Protein AF-A0A853DZU9-F1 (afdb_monomer_lite)

Radius of gyration: 18.15 Å; chains: 1; bounding box: 38×24×51 Å

InterPro domains:
  IPR011335 Restriction endonuclease type II-like [SSF52980] (2-89)
  IPR011604 PD-(D/E)XK endonuclease-like domain superfamily [G3DSA:3.90.320.10] (1-90)

Organism: Escherichia coli (NCBI:txid562)

Foldseek 3Di:
DVQVQCVVVPCVSCCVPCVLVLLVVCLVVVDFKDKDKAADPPPPPPRIDIDIDGHDVVSNVVCVPVVVVVVVVVQVVCVVVPHHPPPVVD

Sequence (90 aa):
RDFMKFRLGGFEAIKSAYMAQVQYSMWVTRKDAWYFANYDPRMKREGLHYVVVERDEKYIASFDEMVPEFIEKMDEALAEIGFVFGEQWR

Structure (mmCIF, N/CA/C/O backbone):
data_AF-A0A853DZU9-F1
#
_entry.id   AF-A0A853DZU9-F1
#
loop_
_atom_site.group_PDB
_atom_site.id
_atom_site.type_symbol
_atom_site.label_atom_id
_atom_site.label_alt_id
_atom_site.label_comp_id
_atom_site.label_asym_id
_atom_site.label_entity_id
_atom_site.label_seq_id
_atom_site.pdbx_PDB_ins_code
_atom_site.Cartn_x
_atom_site.Cartn_y
_atom_site.Cartn_z
_atom_site.occupancy
_atom_site.B_iso_or_equiv
_atom_site.auth_seq_id
_atom_site.auth_comp_id
_atom_site.auth_asym_id
_atom_site.auth_atom_id
_atom_site.pdbx_PDB_model_num
ATOM 1 N N . ARG A 1 1 ? 0.514 10.514 -19.279 1.00 60.44 1 ARG A N 1
ATOM 2 C CA . ARG A 1 1 ? 1.863 11.036 -18.940 1.00 60.44 1 ARG A CA 1
ATOM 3 C C . ARG A 1 1 ? 2.589 10.086 -17.987 1.00 60.44 1 ARG A C 1
ATOM 5 O O . ARG A 1 1 ? 3.787 9.906 -18.159 1.00 60.44 1 ARG A O 1
ATOM 12 N N . ASP A 1 2 ? 1.872 9.412 -17.086 1.00 78.00 2 ASP A N 1
ATOM 13 C CA . ASP A 1 2 ? 2.473 8.554 -16.051 1.00 78.00 2 ASP A CA 1
ATOM 14 C C . ASP A 1 2 ? 3.123 7.271 -16.583 1.00 78.00 2 ASP A C 1
ATOM 16 O O . ASP A 1 2 ? 4.202 6.917 -16.117 1.00 78.00 2 ASP A O 1
ATOM 20 N N . PHE A 1 3 ? 2.568 6.656 -17.641 1.00 85.75 3 PHE A N 1
ATOM 21 C CA . PHE A 1 3 ? 3.187 5.487 -18.285 1.00 85.75 3 PHE A CA 1
ATOM 22 C C . PHE A 1 3 ? 4.631 5.763 -18.723 1.00 85.75 3 PHE A C 1
ATOM 24 O O . PHE A 1 3 ? 5.528 4.986 -18.419 1.00 85.75 3 PHE A O 1
ATOM 31 N N . MET A 1 4 ? 4.886 6.897 -19.389 1.00 87.88 4 MET A N 1
ATOM 32 C CA . MET A 1 4 ? 6.237 7.238 -19.853 1.00 87.88 4 MET A CA 1
ATOM 33 C C . MET A 1 4 ? 7.200 7.528 -18.700 1.00 87.88 4 MET A C 1
ATOM 35 O O . MET A 1 4 ? 8.376 7.183 -18.792 1.00 87.88 4 MET A O 1
ATOM 39 N N . LYS A 1 5 ? 6.704 8.126 -17.608 1.00 87.50 5 LYS A N 1
ATOM 40 C CA . LYS A 1 5 ? 7.499 8.383 -16.402 1.00 87.50 5 LYS A CA 1
ATOM 41 C C . LYS A 1 5 ? 7.970 7.069 -15.775 1.00 87.50 5 LYS A C 1
ATOM 43 O O . LYS A 1 5 ? 9.154 6.930 -15.485 1.00 87.50 5 LYS A O 1
ATOM 48 N N . PHE A 1 6 ? 7.069 6.096 -15.646 1.00 88.56 6 PHE A N 1
ATOM 49 C CA . PHE A 1 6 ? 7.402 4.759 -15.156 1.00 88.56 6 PHE A CA 1
ATOM 50 C C . PHE A 1 6 ? 8.289 3.977 -16.138 1.00 88.56 6 PHE A C 1
ATOM 52 O O . PHE A 1 6 ? 9.300 3.412 -15.738 1.00 88.56 6 PHE A O 1
ATOM 59 N N . ARG A 1 7 ? 7.974 4.000 -17.440 1.00 88.50 7 ARG A N 1
ATOM 60 C CA . ARG A 1 7 ? 8.716 3.273 -18.486 1.00 88.50 7 ARG A CA 1
ATOM 61 C C . ARG A 1 7 ? 10.191 3.663 -18.580 1.00 88.50 7 ARG A C 1
ATOM 63 O O . ARG A 1 7 ? 11.007 2.808 -18.924 1.00 88.50 7 ARG A O 1
ATOM 70 N N . LEU A 1 8 ? 10.507 4.943 -18.364 1.00 88.06 8 LEU A N 1
ATOM 71 C CA . LEU A 1 8 ? 11.865 5.485 -18.485 1.00 88.06 8 LEU A CA 1
ATOM 72 C C . LEU A 1 8 ? 12.604 5.531 -17.146 1.00 88.06 8 LEU A C 1
ATOM 74 O O . LEU A 1 8 ? 13.804 5.285 -17.110 1.00 88.06 8 LEU A O 1
ATOM 78 N N . GLY A 1 9 ? 11.904 5.867 -16.061 1.00 83.62 9 GLY A N 1
ATOM 79 C CA . GLY A 1 9 ? 12.507 6.047 -14.741 1.00 83.62 9 GLY A CA 1
ATOM 80 C C . GLY A 1 9 ? 12.404 4.834 -13.816 1.00 83.62 9 GLY A C 1
ATOM 81 O O . GLY A 1 9 ? 12.866 4.903 -12.679 1.00 83.62 9 GLY A O 1
ATOM 82 N N . GLY A 1 10 ? 11.780 3.744 -14.272 1.00 82.56 10 GLY A N 1
ATOM 83 C CA . GLY A 1 10 ? 11.524 2.563 -13.459 1.00 82.56 10 GLY A CA 1
ATOM 84 C C . GLY A 1 10 ? 10.695 2.889 -12.216 1.00 82.56 10 GLY A C 1
ATOM 85 O O . GLY A 1 10 ? 9.960 3.879 -12.161 1.00 82.56 10 GLY A O 1
ATOM 86 N N . PHE A 1 11 ? 10.821 2.047 -11.193 1.00 78.31 11 PHE A N 1
ATOM 87 C CA . PHE A 1 11 ? 10.020 2.190 -9.981 1.00 78.31 11 PHE A CA 1
ATOM 88 C C . PHE A 1 11 ? 10.372 3.437 -9.158 1.00 78.31 11 PHE A C 1
ATOM 90 O O . PHE A 1 11 ? 9.474 4.070 -8.611 1.00 78.31 11 PHE A O 1
ATOM 97 N N . GLU A 1 12 ? 11.639 3.864 -9.135 1.00 81.88 12 GLU A N 1
ATOM 98 C CA . GLU A 1 12 ? 12.076 5.058 -8.390 1.00 81.88 12 GLU A CA 1
ATOM 99 C C . GLU A 1 12 ? 11.323 6.328 -8.819 1.00 81.88 12 GLU A C 1
ATOM 101 O O . GLU A 1 12 ? 10.968 7.157 -7.983 1.00 81.88 12 GLU A O 1
ATOM 106 N N . ALA A 1 13 ? 10.969 6.452 -10.101 1.00 80.56 13 ALA A N 1
ATOM 107 C CA . ALA A 1 13 ? 10.240 7.616 -10.608 1.00 80.56 13 ALA A CA 1
ATOM 108 C C . ALA A 1 13 ? 8.783 7.722 -10.117 1.00 80.56 13 ALA A C 1
ATOM 110 O O . ALA A 1 13 ? 8.157 8.782 -10.253 1.00 80.56 13 ALA A O 1
ATOM 111 N N . ILE A 1 14 ? 8.230 6.640 -9.565 1.00 79.25 14 ILE A N 1
ATOM 112 C CA . ILE A 1 14 ? 6.840 6.558 -9.096 1.00 79.25 14 ILE A CA 1
ATOM 113 C C . ILE A 1 14 ? 6.721 6.035 -7.654 1.00 79.25 14 ILE A C 1
ATOM 115 O O . ILE A 1 14 ? 5.615 5.866 -7.139 1.00 79.25 14 ILE A O 1
ATOM 119 N N . LYS A 1 15 ? 7.861 5.814 -6.994 1.00 79.31 15 LYS A N 1
ATOM 120 C CA . LYS A 1 15 ? 7.987 5.194 -5.674 1.00 79.31 15 LYS A CA 1
ATOM 121 C C . LYS A 1 15 ? 7.153 5.896 -4.611 1.00 79.31 15 LYS A C 1
ATOM 123 O O . LYS A 1 15 ? 6.434 5.235 -3.875 1.00 79.31 15 LYS A O 1
ATOM 128 N N . SER A 1 16 ? 7.172 7.227 -4.571 1.00 81.31 16 SER A N 1
ATOM 129 C CA . SER A 1 16 ? 6.419 7.995 -3.570 1.00 81.31 16 SER A CA 1
ATOM 130 C C . SER A 1 16 ? 4.900 7.828 -3.666 1.00 81.31 16 SER A C 1
ATOM 132 O O . SER A 1 16 ? 4.218 8.010 -2.666 1.00 81.31 16 SER A O 1
ATOM 134 N N . ALA A 1 17 ? 4.367 7.480 -4.841 1.00 81.12 17 ALA A N 1
ATOM 135 C CA . ALA A 1 17 ? 2.928 7.326 -5.044 1.00 81.12 17 ALA A CA 1
ATOM 136 C C . ALA A 1 17 ? 2.444 5.887 -4.811 1.00 81.12 17 ALA A C 1
ATOM 138 O O . ALA A 1 17 ? 1.328 5.695 -4.341 1.00 81.12 17 ALA A O 1
ATOM 139 N N . TYR A 1 18 ? 3.268 4.882 -5.134 1.00 86.94 18 TYR A N 1
ATOM 140 C CA . TYR A 1 18 ? 2.816 3.484 -5.185 1.00 86.94 18 TYR A CA 1
ATOM 141 C C . TYR A 1 18 ? 3.573 2.525 -4.259 1.00 86.94 18 TYR A C 1
ATOM 143 O O . TYR A 1 18 ? 3.121 1.396 -4.079 1.00 86.94 18 TYR A O 1
ATOM 151 N N . MET A 1 19 ? 4.690 2.935 -3.642 1.00 93.06 19 MET A N 1
ATOM 152 C CA . MET A 1 19 ? 5.468 2.043 -2.769 1.00 93.06 19 MET A CA 1
ATOM 153 C C . MET A 1 19 ? 4.638 1.540 -1.589 1.00 93.06 19 MET A C 1
ATOM 155 O O . MET A 1 19 ? 4.580 0.334 -1.373 1.00 93.06 19 MET A O 1
ATOM 159 N N . ALA A 1 20 ? 3.935 2.430 -0.882 1.00 94.69 20 ALA A N 1
ATOM 160 C CA . ALA A 1 20 ? 3.107 2.037 0.257 1.00 94.69 20 ALA A CA 1
ATOM 161 C C . ALA A 1 20 ? 2.040 0.999 -0.134 1.00 94.69 20 ALA A C 1
ATOM 163 O O . ALA A 1 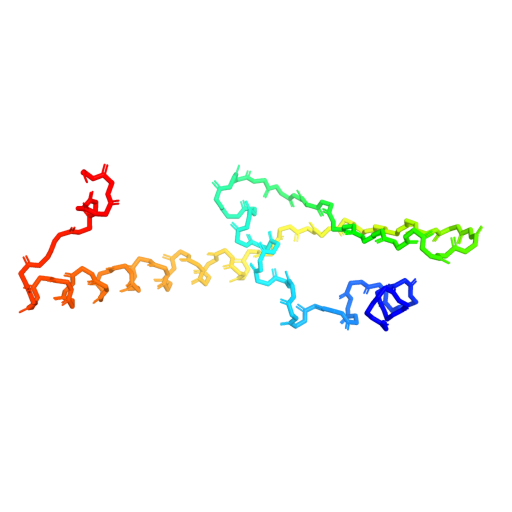20 ? 1.878 0.003 0.559 1.00 94.69 20 ALA A O 1
ATOM 164 N N . GLN A 1 21 ? 1.375 1.173 -1.283 1.00 96.19 21 GLN A N 1
ATOM 165 C CA . GLN A 1 21 ? 0.369 0.230 -1.784 1.00 96.19 21 GLN A CA 1
ATOM 166 C C . GLN A 1 21 ? 0.964 -1.158 -2.069 1.00 96.19 21 GLN A C 1
ATOM 168 O O . GLN A 1 21 ? 0.385 -2.182 -1.695 1.00 96.19 21 GLN A O 1
ATOM 173 N N . VAL A 1 22 ? 2.114 -1.201 -2.747 1.00 96.88 22 VAL A N 1
ATOM 174 C CA . VAL A 1 22 ? 2.787 -2.459 -3.097 1.00 96.88 22 VAL A CA 1
ATOM 175 C C . VAL A 1 22 ? 3.269 -3.180 -1.836 1.00 96.88 22 VAL A C 1
ATOM 177 O O . VAL A 1 22 ? 3.004 -4.370 -1.672 1.00 96.88 22 VAL A O 1
ATOM 180 N N . GLN A 1 23 ? 3.893 -2.452 -0.906 1.00 97.94 23 GLN A N 1
ATOM 181 C CA . GLN A 1 23 ? 4.357 -3.008 0.367 1.00 97.94 23 GLN A CA 1
ATOM 182 C C . GLN A 1 23 ? 3.194 -3.489 1.242 1.00 97.94 23 GLN A C 1
ATOM 184 O O . GLN A 1 23 ? 3.261 -4.584 1.795 1.00 97.94 23 GLN A O 1
ATOM 189 N N . TYR A 1 24 ? 2.087 -2.744 1.307 1.00 98.12 24 TYR A N 1
ATOM 190 C CA . TYR A 1 24 ? 0.900 -3.157 2.062 1.00 98.12 24 TYR A CA 1
ATOM 191 C C . TYR A 1 24 ? 0.275 -4.437 1.489 1.00 98.12 24 TYR A C 1
ATOM 193 O O . TYR A 1 24 ? -0.123 -5.332 2.230 1.00 98.12 24 TYR A O 1
ATOM 201 N N . SER A 1 25 ? 0.265 -4.590 0.160 1.00 98.31 25 SER A N 1
ATOM 202 C CA . SER A 1 25 ? -0.200 -5.825 -0.490 1.00 98.31 25 SER A CA 1
ATOM 203 C C . SER A 1 25 ? 0.644 -7.041 -0.077 1.00 98.31 25 SER A C 1
ATOM 205 O O . SER A 1 25 ? 0.108 -8.123 0.184 1.00 98.31 25 SER A O 1
ATOM 207 N N . MET A 1 26 ? 1.965 -6.867 0.036 1.00 98.50 26 MET A N 1
ATOM 208 C CA . MET A 1 26 ? 2.882 -7.894 0.544 1.00 98.50 26 MET A CA 1
ATOM 209 C C . MET A 1 26 ? 2.727 -8.141 2.049 1.00 98.50 26 MET A C 1
ATOM 211 O O . MET A 1 26 ? 2.837 -9.289 2.479 1.00 98.50 26 MET A O 1
ATOM 215 N N . TRP A 1 27 ? 2.422 -7.113 2.845 1.00 98.56 27 TRP A N 1
ATOM 216 C CA . TRP A 1 27 ? 2.094 -7.249 4.268 1.00 98.56 27 TRP A CA 1
ATOM 217 C C . TRP A 1 27 ? 0.862 -8.141 4.474 1.00 98.56 27 TRP A C 1
ATOM 219 O O . TRP A 1 27 ? 0.959 -9.171 5.140 1.00 98.56 27 TRP A O 1
ATOM 229 N N . VAL A 1 28 ? -0.249 -7.834 3.790 1.00 98.44 28 VAL A N 1
ATOM 230 C CA . VAL A 1 28 ? -1.503 -8.608 3.866 1.00 98.44 28 VAL A CA 1
ATOM 231 C C . VAL A 1 28 ? -1.310 -10.058 3.412 1.00 98.44 28 VAL A C 1
ATOM 233 O O . VAL A 1 28 ? -1.783 -10.993 4.055 1.00 98.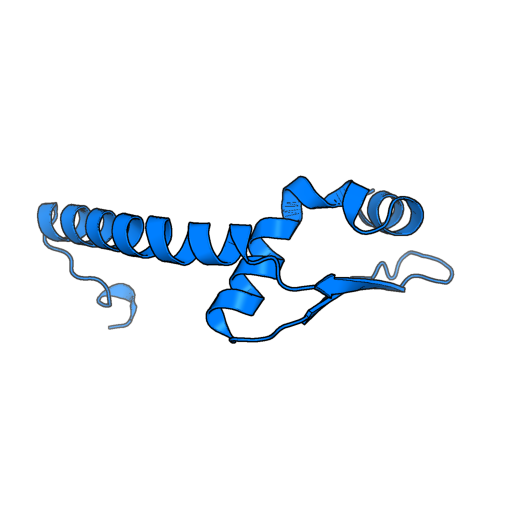44 28 VAL A O 1
ATOM 236 N N . THR A 1 29 ? -0.629 -10.263 2.282 1.00 98.50 29 THR A N 1
ATOM 237 C CA . THR A 1 29 ? -0.524 -11.590 1.648 1.00 98.50 29 THR A CA 1
ATOM 238 C C . THR A 1 29 ? 0.670 -12.420 2.114 1.00 98.50 29 THR A C 1
ATOM 240 O O . THR A 1 29 ? 0.783 -13.579 1.713 1.00 98.50 29 THR A O 1
ATOM 243 N N . ARG A 1 30 ? 1.554 -11.847 2.944 1.00 98.31 30 ARG A N 1
ATOM 244 C CA . ARG A 1 30 ? 2.815 -12.458 3.405 1.00 98.31 30 ARG A CA 1
ATOM 245 C C . ARG A 1 30 ? 3.726 -12.907 2.256 1.00 98.31 30 ARG A C 1
ATOM 247 O O . ARG A 1 30 ? 4.345 -13.963 2.324 1.00 98.31 30 ARG A O 1
ATOM 254 N N . LYS A 1 31 ? 3.758 -12.133 1.170 1.00 98.38 31 LYS A N 1
ATOM 25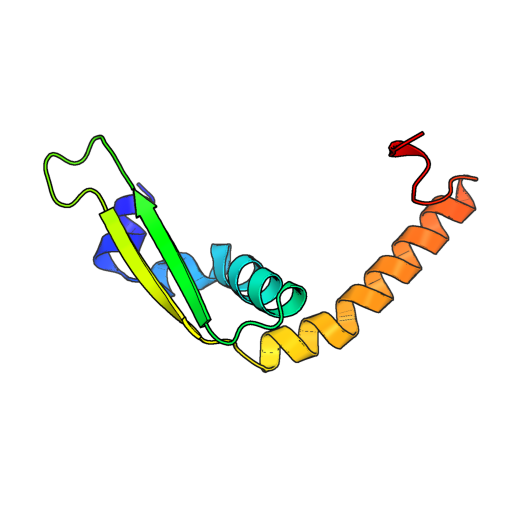5 C CA . LYS A 1 31 ? 4.652 -12.366 0.027 1.00 98.38 31 LYS A CA 1
ATOM 256 C C . LYS A 1 31 ? 5.936 -11.557 0.172 1.00 98.38 31 LYS A C 1
ATOM 258 O O . LYS A 1 31 ? 5.918 -10.482 0.772 1.00 98.38 31 LYS A O 1
ATOM 263 N N . ASP A 1 32 ? 6.998 -12.058 -0.451 1.00 98.25 32 ASP A N 1
ATOM 264 C CA . ASP A 1 32 ? 8.333 -11.447 -0.402 1.00 98.25 32 ASP A CA 1
ATOM 265 C C . ASP A 1 32 ? 8.629 -10.540 -1.604 1.00 98.25 32 ASP A C 1
ATOM 267 O O . ASP A 1 32 ? 9.534 -9.718 -1.543 1.00 98.25 32 ASP A O 1
ATOM 271 N N . ALA A 1 33 ? 7.850 -10.655 -2.684 1.00 97.50 33 ALA A N 1
ATOM 272 C CA . ALA A 1 33 ? 8.014 -9.844 -3.884 1.00 97.50 33 ALA A CA 1
ATOM 273 C C . ALA A 1 33 ? 6.679 -9.584 -4.594 1.00 97.50 33 ALA A C 1
ATOM 275 O O . ALA A 1 33 ? 5.722 -10.364 -4.482 1.00 97.50 33 ALA A O 1
ATOM 276 N N . TRP A 1 34 ? 6.630 -8.501 -5.372 1.00 98.12 34 TRP A N 1
ATOM 277 C CA . TRP A 1 34 ? 5.446 -8.077 -6.113 1.00 98.12 34 TRP A CA 1
ATOM 278 C C . TRP A 1 34 ? 5.795 -7.522 -7.498 1.00 98.12 34 TRP A C 1
ATOM 280 O O . TRP A 1 34 ? 6.660 -6.657 -7.642 1.00 98.12 34 TRP A O 1
ATOM 290 N N . TYR A 1 35 ? 5.077 -7.968 -8.532 1.00 96.81 35 TYR A N 1
ATOM 291 C CA . TYR A 1 35 ? 5.170 -7.362 -9.860 1.00 96.81 35 TYR A CA 1
ATOM 292 C C . TYR A 1 35 ? 4.352 -6.072 -9.911 1.00 96.81 35 TYR A C 1
ATOM 294 O O . TYR A 1 35 ? 3.132 -6.096 -9.748 1.00 96.81 35 TYR A O 1
ATOM 302 N N . PHE A 1 36 ? 5.006 -4.950 -10.202 1.00 95.56 36 PHE A N 1
ATOM 303 C CA . PHE A 1 36 ? 4.325 -3.698 -10.523 1.00 95.56 36 PHE A CA 1
ATOM 304 C C . PHE A 1 36 ? 4.411 -3.455 -12.028 1.00 95.56 36 PHE A C 1
ATOM 306 O O . PHE A 1 36 ? 5.506 -3.322 -12.575 1.00 95.56 36 PHE A O 1
ATOM 313 N N . ALA A 1 37 ? 3.260 -3.397 -12.699 1.00 94.19 37 ALA A N 1
ATOM 314 C CA . ALA A 1 37 ? 3.171 -3.266 -14.148 1.00 94.19 37 ALA A CA 1
ATOM 315 C C . ALA A 1 37 ? 2.253 -2.113 -14.557 1.00 94.19 37 ALA A C 1
ATOM 317 O O . ALA A 1 37 ? 1.232 -1.851 -13.922 1.00 94.19 37 ALA A O 1
ATOM 318 N N . ASN A 1 38 ? 2.582 -1.441 -15.657 1.00 94.00 38 ASN A N 1
ATOM 319 C CA . ASN A 1 38 ? 1.671 -0.527 -16.335 1.00 94.00 38 ASN A CA 1
ATOM 320 C C . ASN A 1 38 ? 1.511 -0.950 -17.789 1.00 94.00 38 ASN A C 1
ATOM 322 O O . ASN A 1 38 ? 2.460 -1.411 -18.429 1.00 94.00 38 ASN A O 1
ATOM 326 N N . TYR A 1 39 ? 0.307 -0.726 -18.305 1.00 95.00 39 TYR A N 1
ATOM 327 C CA . TYR A 1 39 ? -0.045 -0.951 -19.694 1.00 95.00 39 TYR A CA 1
ATOM 328 C C . TYR A 1 39 ? -0.694 0.309 -20.276 1.00 95.00 39 TYR A C 1
ATOM 330 O O . TYR A 1 39 ? -1.625 0.852 -19.682 1.00 95.00 39 TYR A O 1
ATOM 338 N N . ASP A 1 40 ? -0.212 0.779 -21.426 1.00 96.12 40 ASP A N 1
ATOM 339 C CA . ASP A 1 40 ? -0.842 1.847 -22.205 1.00 96.12 40 ASP A CA 1
ATOM 340 C C . ASP A 1 40 ? -1.142 1.345 -23.632 1.00 96.12 40 ASP A C 1
ATOM 342 O O . ASP A 1 40 ? -0.224 1.246 -24.455 1.00 96.12 40 ASP A O 1
ATOM 346 N N . PRO A 1 41 ? -2.415 1.051 -23.966 1.00 96.06 41 PRO A N 1
ATOM 347 C CA . PRO A 1 41 ? -2.800 0.531 -25.280 1.00 96.06 41 PRO A CA 1
ATOM 348 C C . PRO A 1 41 ? -2.621 1.548 -26.415 1.00 96.06 41 PRO A C 1
ATOM 350 O O . PRO A 1 41 ? -2.686 1.182 -27.585 1.00 96.06 41 PRO A O 1
ATOM 353 N N . ARG A 1 42 ? -2.404 2.833 -26.099 1.00 95.31 42 ARG A N 1
ATOM 354 C CA . ARG A 1 42 ? -2.176 3.889 -27.100 1.00 95.31 42 ARG A CA 1
ATOM 355 C C . ARG A 1 42 ? -0.733 3.898 -27.601 1.00 95.31 42 ARG A C 1
ATOM 357 O O . ARG A 1 42 ? -0.433 4.547 -28.605 1.00 95.31 42 ARG A O 1
ATOM 364 N N . MET A 1 43 ? 0.173 3.208 -26.908 1.00 94.44 43 MET A N 1
ATOM 365 C CA . MET A 1 43 ? 1.548 3.033 -27.357 1.00 94.44 43 MET A CA 1
ATOM 366 C C . MET A 1 43 ? 1.562 2.174 -28.620 1.00 94.44 43 MET A C 1
ATOM 368 O O . MET A 1 43 ? 1.062 1.054 -28.628 1.00 94.44 43 MET A O 1
ATOM 372 N N . LYS A 1 44 ? 2.191 2.674 -29.690 1.00 95.38 44 LYS A N 1
ATOM 373 C CA . LYS A 1 44 ? 2.283 1.945 -30.970 1.00 95.38 44 LYS A CA 1
ATOM 374 C C . LYS A 1 44 ? 2.995 0.588 -30.844 1.00 95.38 44 LYS A C 1
ATOM 376 O O . LYS A 1 44 ? 2.789 -0.285 -31.678 1.00 95.38 44 LYS A O 1
ATOM 381 N N . ARG A 1 45 ? 3.877 0.445 -29.850 1.00 93.44 45 ARG A N 1
ATOM 382 C CA . ARG A 1 45 ? 4.626 -0.768 -29.483 1.00 93.44 45 ARG A CA 1
ATOM 383 C C . ARG A 1 45 ? 5.175 -0.618 -28.065 1.00 93.44 45 ARG A C 1
ATOM 385 O O . ARG A 1 45 ? 5.247 0.504 -27.569 1.00 93.44 45 ARG A O 1
ATOM 392 N N . GLU A 1 46 ? 5.568 -1.730 -27.442 1.00 93.75 46 GLU A N 1
ATOM 393 C CA . GLU A 1 46 ? 6.117 -1.762 -26.071 1.00 93.75 46 GLU A CA 1
ATOM 394 C C . GLU A 1 46 ? 5.222 -1.063 -25.033 1.00 93.75 46 GLU A C 1
ATOM 396 O O . GLU A 1 46 ? 5.692 -0.409 -24.103 1.00 93.75 46 GLU A O 1
ATOM 401 N N . GLY A 1 47 ? 3.904 -1.200 -25.198 1.00 95.00 47 GLY A N 1
ATOM 402 C CA . GLY A 1 47 ? 2.917 -0.594 -24.308 1.00 95.00 47 GLY A CA 1
ATOM 403 C C . GLY A 1 47 ? 2.828 -1.241 -22.929 1.00 95.00 47 GLY A C 1
ATOM 404 O O . GLY A 1 47 ? 2.029 -0.779 -22.133 1.00 95.00 47 GLY A O 1
ATOM 405 N N . LEU A 1 48 ? 3.609 -2.285 -22.636 1.00 96.75 48 LEU A N 1
ATOM 406 C CA . LEU A 1 48 ? 3.667 -2.958 -21.337 1.00 96.75 48 LEU A CA 1
ATOM 407 C C . LEU A 1 48 ? 5.063 -2.783 -20.733 1.00 96.75 48 LEU A C 1
ATOM 409 O O . LEU A 1 48 ? 6.066 -3.066 -21.386 1.00 96.75 48 LEU A O 1
ATOM 413 N N . HIS A 1 49 ? 5.123 -2.362 -19.474 1.00 94.81 49 HIS A N 1
ATOM 414 C CA . HIS A 1 49 ? 6.357 -2.314 -18.696 1.00 94.81 49 HIS A CA 1
ATOM 415 C C . HIS A 1 49 ? 6.097 -2.801 -17.277 1.00 94.81 49 HIS A C 1
ATOM 417 O O . HIS A 1 49 ? 5.033 -2.519 -16.726 1.00 94.81 49 HIS A O 1
ATOM 423 N N . TYR A 1 50 ? 7.057 -3.512 -16.688 1.00 95.44 50 TYR A N 1
ATOM 424 C CA . TYR A 1 50 ? 6.962 -3.990 -15.316 1.00 95.44 50 TYR A CA 1
ATOM 425 C C . TYR A 1 50 ? 8.324 -4.028 -14.628 1.00 95.44 50 TYR A C 1
ATOM 427 O O . TYR A 1 50 ? 9.366 -4.110 -15.279 1.00 95.44 50 TYR A O 1
ATOM 435 N N . VAL A 1 51 ? 8.282 -4.007 -13.300 1.00 94.06 51 VAL A N 1
ATOM 436 C CA . VAL A 1 51 ? 9.416 -4.249 -12.404 1.00 94.06 51 VAL A CA 1
ATOM 437 C C . VAL A 1 51 ? 9.001 -5.228 -11.306 1.00 94.06 51 VAL A C 1
ATOM 439 O O . VAL A 1 51 ? 7.807 -5.413 -11.055 1.00 94.06 51 VAL A O 1
ATOM 442 N N . VAL A 1 52 ? 9.983 -5.838 -10.648 1.00 95.50 52 VAL A N 1
ATOM 443 C CA . VAL A 1 52 ? 9.774 -6.574 -9.397 1.00 95.50 52 VAL A CA 1
ATOM 444 C C . VAL A 1 52 ? 10.154 -5.651 -8.248 1.00 95.50 52 VAL A C 1
ATOM 446 O O . VAL A 1 52 ? 11.201 -5.006 -8.290 1.00 95.50 52 VAL A O 1
ATOM 449 N N . VAL A 1 53 ? 9.276 -5.555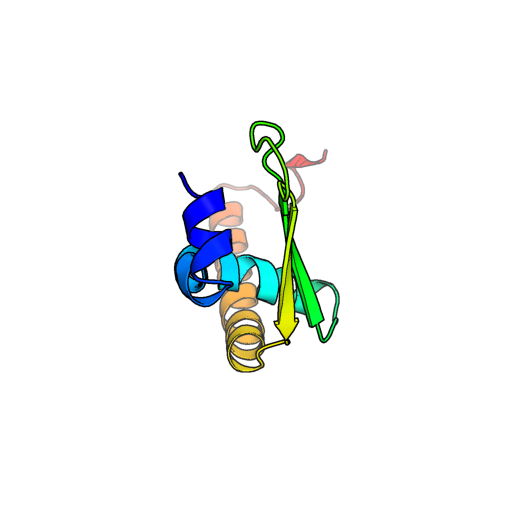 -7.258 1.00 95.50 53 VAL A N 1
ATOM 450 C CA . VAL A 1 53 ? 9.507 -4.826 -6.014 1.00 95.50 53 VAL A CA 1
ATOM 451 C C . VAL A 1 53 ? 9.621 -5.856 -4.905 1.00 95.50 53 VAL A C 1
ATOM 453 O O . VAL A 1 53 ? 8.698 -6.643 -4.705 1.00 95.50 53 VAL A O 1
ATOM 456 N N . GLU A 1 54 ? 10.747 -5.844 -4.205 1.00 97.44 54 GLU A N 1
ATOM 457 C CA . GLU A 1 54 ? 10.981 -6.704 -3.048 1.00 97.44 54 GLU A CA 1
ATOM 458 C C . GLU A 1 54 ? 10.301 -6.127 -1.803 1.00 97.44 54 GLU A C 1
ATOM 460 O O . GLU A 1 54 ? 10.116 -4.909 -1.665 1.00 97.44 54 GLU A O 1
ATOM 465 N N . ARG A 1 55 ? 9.937 -7.014 -0.883 1.00 97.81 55 ARG A N 1
ATOM 466 C CA . ARG A 1 55 ? 9.423 -6.673 0.439 1.00 97.81 55 ARG A CA 1
ATOM 467 C C . ARG A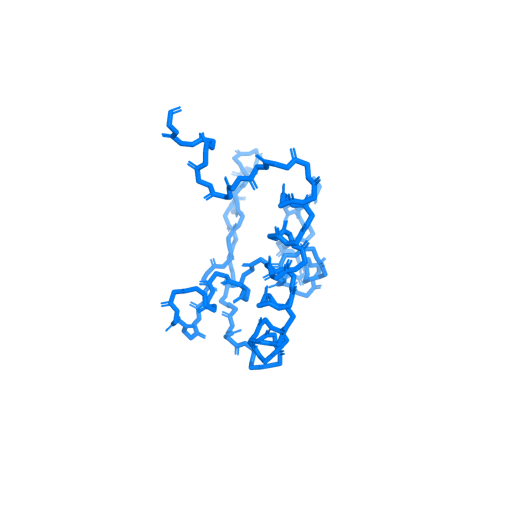 1 55 ? 10.446 -5.842 1.212 1.00 97.81 55 ARG A C 1
ATOM 469 O O . ARG A 1 55 ? 11.617 -6.198 1.313 1.00 97.81 55 ARG A O 1
ATOM 476 N N . ASP A 1 56 ? 9.988 -4.724 1.761 1.00 97.12 56 ASP A N 1
ATOM 477 C CA . ASP A 1 56 ? 10.788 -3.815 2.577 1.00 97.12 56 ASP A CA 1
ATOM 478 C C . ASP A 1 56 ? 10.322 -3.897 4.031 1.00 97.12 56 ASP A C 1
ATOM 480 O O . ASP A 1 56 ? 9.278 -3.353 4.394 1.00 97.12 56 ASP A O 1
ATOM 484 N N . GLU A 1 57 ? 11.120 -4.549 4.877 1.00 97.50 57 GLU A N 1
ATOM 485 C CA . GLU A 1 57 ? 10.809 -4.756 6.296 1.00 97.50 57 GLU A CA 1
ATOM 486 C C . GLU A 1 57 ? 10.589 -3.452 7.078 1.00 97.50 57 GLU A C 1
ATOM 488 O O . GLU A 1 57 ? 9.905 -3.462 8.100 1.00 97.50 57 GLU A O 1
ATOM 493 N N . LYS A 1 58 ? 11.079 -2.300 6.595 1.00 97.19 58 LYS A N 1
ATOM 494 C CA . LYS A 1 58 ? 10.757 -1.009 7.223 1.00 97.19 58 LYS A CA 1
ATOM 495 C C . LYS A 1 58 ? 9.285 -0.654 7.053 1.00 97.19 58 LYS A C 1
ATOM 497 O O . LYS A 1 58 ? 8.668 -0.183 8.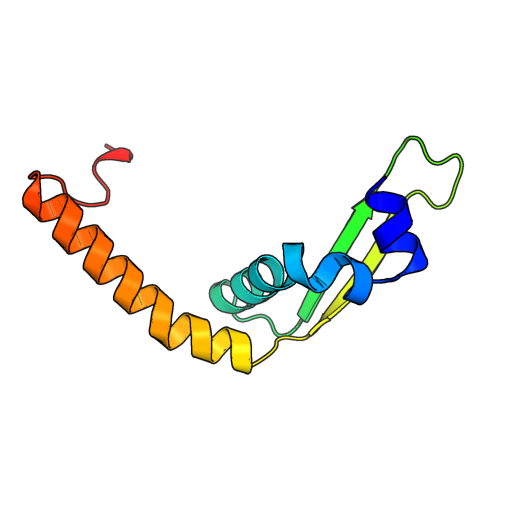000 1.00 97.19 58 LYS A O 1
ATOM 502 N N . TYR A 1 59 ? 8.722 -0.896 5.868 1.00 96.69 59 TYR A N 1
ATOM 503 C CA . TYR A 1 59 ? 7.291 -0.696 5.629 1.00 96.69 59 TYR A CA 1
ATOM 504 C C . TYR A 1 59 ? 6.456 -1.680 6.440 1.00 96.69 59 TYR A C 1
ATOM 506 O O . TYR A 1 59 ? 5.436 -1.293 6.994 1.00 96.69 59 TYR A O 1
ATOM 514 N N . ILE A 1 60 ? 6.902 -2.931 6.535 1.00 97.75 60 ILE A N 1
ATOM 515 C CA . ILE A 1 60 ? 6.228 -3.969 7.321 1.00 97.75 60 ILE A CA 1
ATOM 516 C C . ILE A 1 60 ? 6.150 -3.567 8.790 1.00 97.75 60 ILE A C 1
ATOM 518 O O . ILE A 1 60 ? 5.049 -3.504 9.323 1.00 97.75 60 ILE A O 1
ATOM 522 N N . ALA A 1 61 ? 7.280 -3.197 9.398 1.00 98.19 61 ALA A N 1
ATOM 523 C CA . ALA A 1 61 ? 7.316 -2.740 10.784 1.00 98.19 61 ALA A CA 1
ATOM 524 C C . ALA A 1 61 ? 6.426 -1.505 11.003 1.00 98.19 61 ALA A C 1
ATOM 526 O O . ALA A 1 61 ? 5.672 -1.437 11.967 1.00 98.19 61 ALA A O 1
ATOM 527 N N . SER A 1 62 ? 6.460 -0.555 10.064 1.00 97.75 62 SER A N 1
ATOM 528 C CA . SER A 1 62 ? 5.564 0.603 10.057 1.00 97.75 62 SER A CA 1
ATOM 529 C C . SER A 1 62 ? 4.081 0.211 10.028 1.00 97.75 62 SER A C 1
ATOM 531 O O . SER A 1 62 ? 3.280 0.827 10.727 1.00 97.75 62 SER A O 1
ATOM 533 N N . PHE A 1 63 ? 3.691 -0.798 9.245 1.00 98.25 63 PHE A N 1
ATOM 534 C CA . PHE A 1 63 ? 2.307 -1.273 9.216 1.00 98.25 63 PHE A CA 1
ATOM 535 C C . PHE A 1 63 ? 1.924 -2.048 10.478 1.00 98.25 63 PHE A C 1
ATOM 537 O O . PHE A 1 63 ? 0.819 -1.848 10.974 1.00 98.25 63 PHE A O 1
ATOM 544 N N . ASP A 1 64 ? 2.824 -2.877 11.011 1.00 98.25 64 ASP A N 1
ATOM 545 C CA . ASP A 1 64 ? 2.602 -3.634 12.248 1.00 98.25 64 ASP A CA 1
ATOM 546 C C . ASP A 1 64 ? 2.340 -2.716 13.453 1.00 98.25 64 ASP A C 1
ATOM 548 O O . ASP A 1 64 ? 1.564 -3.079 14.332 1.00 98.25 64 ASP A O 1
ATOM 552 N N . GLU A 1 65 ? 2.949 -1.527 13.484 1.00 97.75 65 GLU A N 1
ATOM 553 C CA . GLU A 1 65 ? 2.740 -0.528 14.537 1.00 97.75 65 GLU A CA 1
ATOM 554 C C . GLU A 1 65 ? 1.525 0.372 14.260 1.00 97.75 65 GLU A C 1
ATOM 556 O O . GLU A 1 65 ? 0.608 0.454 15.074 1.00 97.75 65 GLU A O 1
ATOM 561 N N . MET A 1 66 ? 1.484 1.034 13.097 1.00 97.81 66 MET A N 1
ATOM 562 C CA . MET A 1 66 ? 0.514 2.111 12.853 1.00 97.81 66 MET A CA 1
ATOM 563 C C . MET A 1 66 ? -0.887 1.614 12.485 1.00 97.81 66 MET A C 1
ATOM 565 O O . MET A 1 66 ? -1.868 2.309 12.739 1.00 97.81 66 MET A O 1
ATOM 569 N N . VAL A 1 67 ? -1.017 0.452 11.832 1.00 98.19 67 VAL A N 1
ATOM 570 C CA . VAL A 1 67 ? -2.327 -0.020 11.346 1.00 98.19 67 VAL A CA 1
ATOM 571 C C . VAL A 1 67 ? -3.230 -0.465 12.502 1.00 98.19 67 VAL A C 1
ATOM 573 O O . VAL A 1 67 ? -4.396 -0.070 12.485 1.00 98.19 67 VAL A O 1
ATOM 576 N N . PRO A 1 68 ? -2.754 -1.220 13.514 1.00 98.44 68 PRO A N 1
ATOM 577 C CA . PRO A 1 68 ? -3.566 -1.532 14.689 1.00 98.44 68 PRO A CA 1
ATOM 578 C C . PRO A 1 68 ? -4.020 -0.283 15.450 1.00 98.44 68 PRO A C 1
ATOM 580 O O . PRO A 1 68 ? -5.210 -0.154 15.717 1.00 98.44 68 PRO A O 1
ATOM 583 N N . GLU A 1 69 ? -3.116 0.671 15.709 1.00 98.25 69 GLU A N 1
ATOM 584 C CA . GLU A 1 69 ? -3.464 1.938 16.374 1.00 98.25 69 GLU A CA 1
ATOM 585 C C . GLU A 1 69 ? -4.536 2.706 15.584 1.00 98.25 69 GLU A C 1
ATOM 587 O O . GLU A 1 69 ? -5.513 3.205 16.144 1.00 98.25 69 GLU A O 1
ATOM 592 N N . PHE A 1 70 ? -4.393 2.764 14.258 1.00 98.44 70 PHE A N 1
ATOM 593 C CA . PHE A 1 70 ? -5.376 3.409 13.396 1.00 98.44 70 PHE A CA 1
ATOM 594 C C . PHE A 1 70 ? -6.756 2.739 13.482 1.00 98.44 70 PHE A C 1
ATOM 596 O O . PHE A 1 70 ? -7.768 3.439 13.534 1.00 98.44 70 PHE A O 1
ATOM 603 N N . ILE A 1 71 ? -6.810 1.404 13.532 1.00 98.56 71 ILE A N 1
ATOM 604 C CA . ILE A 1 71 ? -8.062 0.649 13.693 1.00 98.56 71 ILE A CA 1
ATOM 605 C C . ILE A 1 71 ? -8.692 0.930 15.062 1.00 98.56 71 ILE A C 1
ATOM 607 O O . ILE A 1 71 ? -9.885 1.216 15.116 1.00 98.56 71 ILE A O 1
ATOM 611 N N . GLU A 1 72 ? -7.909 0.942 16.145 1.00 98.56 72 GLU A N 1
ATOM 612 C CA . GLU A 1 72 ? -8.407 1.274 17.489 1.00 98.56 72 GLU A CA 1
ATOM 613 C C . GLU A 1 72 ? -9.065 2.659 17.517 1.00 98.56 72 GLU A C 1
ATOM 615 O O . GLU A 1 72 ? -10.170 2.818 18.035 1.00 98.56 72 GLU A O 1
ATOM 620 N N . LYS A 1 73 ? -8.442 3.660 16.881 1.00 98.56 73 LYS A N 1
ATOM 621 C CA . LYS A 1 73 ? -9.020 5.009 16.776 1.00 98.56 73 LYS A CA 1
ATOM 622 C C . LYS A 1 73 ? -10.267 5.078 15.909 1.00 98.56 73 LYS A C 1
ATOM 624 O O . LYS A 1 73 ? -11.165 5.864 16.211 1.00 98.56 73 LYS A O 1
ATOM 629 N N . MET A 1 74 ? -10.354 4.269 14.857 1.00 98.56 74 MET A N 1
ATOM 630 C CA . MET A 1 74 ? -11.586 4.156 14.080 1.00 98.56 74 MET A CA 1
ATOM 631 C C . MET A 1 74 ? -12.721 3.554 14.911 1.00 98.56 74 MET A C 1
ATOM 633 O O . MET A 1 74 ? -13.830 4.085 14.880 1.00 98.56 74 MET A O 1
ATOM 637 N N . ASP A 1 75 ? -12.451 2.492 15.667 1.00 98.62 75 ASP A N 1
ATOM 638 C CA . ASP A 1 75 ? -13.455 1.832 16.503 1.00 98.62 75 ASP A CA 1
ATOM 639 C C . ASP A 1 75 ? -13.916 2.731 17.663 1.00 98.62 75 ASP A C 1
ATOM 641 O O . ASP A 1 75 ? -15.117 2.813 17.924 1.00 98.62 75 ASP A O 1
ATOM 645 N N . GLU A 1 76 ? -13.003 3.474 18.305 1.00 98.56 76 GLU A N 1
ATOM 646 C CA . GLU A 1 76 ? -13.340 4.510 19.298 1.00 98.56 76 GLU A CA 1
ATOM 647 C C . GLU A 1 76 ? -14.303 5.557 18.709 1.00 98.56 76 GLU A C 1
ATOM 649 O O . GLU A 1 76 ? -15.335 5.867 19.308 1.00 98.56 76 GLU A O 1
ATOM 654 N N . ALA A 1 77 ? -13.994 6.070 17.513 1.00 98.44 77 ALA A N 1
ATOM 655 C CA . ALA A 1 77 ? -14.803 7.090 16.850 1.00 98.44 77 ALA A CA 1
ATOM 656 C C . ALA A 1 77 ? -16.176 6.560 16.408 1.00 98.44 77 ALA A C 1
ATOM 658 O O . ALA A 1 77 ? -17.175 7.266 16.531 1.00 98.44 77 ALA A O 1
ATOM 659 N N . LEU A 1 78 ? -16.254 5.320 15.910 1.00 98.50 78 LEU A N 1
ATOM 660 C CA . LEU A 1 78 ? -17.529 4.675 15.580 1.00 98.50 78 LEU A CA 1
ATOM 661 C C . LEU A 1 78 ? -18.387 4.485 16.836 1.00 98.50 78 LEU A C 1
ATOM 663 O O . LEU A 1 78 ? -19.577 4.809 16.820 1.00 98.50 78 LEU A O 1
ATOM 667 N N . ALA A 1 79 ? -17.781 4.036 17.937 1.00 98.25 79 ALA A N 1
ATOM 668 C CA . ALA A 1 79 ? -18.476 3.838 19.202 1.00 98.25 79 ALA A CA 1
ATOM 669 C C . ALA A 1 79 ? -19.037 5.151 19.777 1.00 98.25 79 ALA A C 1
ATOM 671 O O . ALA A 1 79 ? -20.145 5.146 20.317 1.00 98.25 79 ALA A O 1
ATOM 672 N N . GLU A 1 80 ? -18.331 6.278 19.617 1.00 98.38 80 GLU A N 1
ATOM 673 C CA . GLU A 1 80 ? -18.784 7.605 20.071 1.00 98.38 80 GLU A CA 1
ATOM 674 C C . GLU A 1 80 ? -20.128 8.020 19.446 1.00 98.38 80 GLU A C 1
ATOM 676 O O . GLU A 1 80 ? -20.962 8.643 20.106 1.00 98.38 80 GLU A O 1
ATOM 681 N N . ILE A 1 81 ? -20.378 7.622 18.196 1.00 98.12 81 ILE A N 1
ATOM 682 C CA . ILE A 1 81 ? -21.629 7.898 17.472 1.00 98.12 81 ILE A CA 1
ATOM 683 C C . ILE A 1 81 ? -22.585 6.695 17.420 1.00 98.12 81 ILE A C 1
ATOM 685 O O . ILE A 1 81 ? -23.589 6.744 16.709 1.00 98.12 81 ILE A O 1
ATOM 689 N N . GLY A 1 82 ? -22.314 5.636 18.190 1.00 98.00 82 GLY A N 1
ATOM 690 C CA . GLY A 1 82 ? -23.195 4.473 18.331 1.00 98.00 82 GLY A CA 1
ATOM 691 C C . GLY A 1 82 ? -23.172 3.488 17.159 1.00 98.00 82 GLY A C 1
ATOM 692 O O . GLY A 1 82 ? -24.142 2.754 16.988 1.00 98.00 82 GLY A O 1
ATOM 693 N N . PHE A 1 83 ? -22.097 3.471 16.369 1.00 98.19 83 PHE A N 1
ATOM 694 C CA . PHE A 1 83 ? -21.876 2.514 15.282 1.00 98.19 83 PHE A CA 1
ATOM 695 C C . PHE A 1 83 ? -20.855 1.441 15.673 1.00 98.19 83 PHE A C 1
ATOM 697 O O . PHE A 1 83 ? -19.953 1.676 16.477 1.00 98.19 83 PHE A O 1
ATOM 704 N N . VAL A 1 84 ? -20.953 0.273 15.039 1.00 98.00 84 VAL A N 1
ATOM 705 C CA . VAL A 1 84 ? -19.948 -0.795 15.105 1.00 98.00 84 VAL A CA 1
ATOM 706 C C . VAL A 1 84 ? -19.465 -1.148 13.698 1.00 98.00 84 VAL A C 1
ATOM 708 O O . VAL A 1 84 ? -20.257 -1.283 12.760 1.00 98.00 84 VAL A O 1
ATOM 711 N N . PHE A 1 85 ? -18.152 -1.336 13.532 1.00 98.12 85 PHE A N 1
ATOM 712 C CA . PHE A 1 85 ? -17.598 -1.804 12.263 1.00 98.12 85 PHE A CA 1
ATOM 713 C C . PHE A 1 85 ? -18.230 -3.143 11.846 1.00 98.12 85 PHE A C 1
ATOM 715 O O . PHE A 1 85 ? -18.310 -4.096 12.622 1.00 98.12 85 PHE A O 1
ATOM 722 N N . GLY A 1 86 ? -18.679 -3.220 10.594 1.00 97.81 86 GLY A N 1
ATOM 723 C CA . GLY A 1 86 ? -19.381 -4.373 10.029 1.00 97.81 86 GLY A CA 1
ATOM 724 C C . GLY A 1 86 ? -20.876 -4.137 9.809 1.00 97.81 86 GLY A C 1
ATOM 725 O O . GLY A 1 86 ? -21.505 -4.912 9.088 1.00 97.81 86 GLY A O 1
ATOM 726 N N . GLU A 1 87 ? -21.449 -3.058 10.350 1.00 97.69 87 GLU A N 1
ATOM 727 C CA . GLU A 1 87 ? -22.824 -2.645 10.040 1.00 97.69 87 GLU A CA 1
ATOM 728 C C . GLU A 1 87 ? -23.026 -2.296 8.559 1.00 97.69 87 GLU A C 1
ATOM 730 O O . GLU A 1 87 ? -24.092 -2.557 8.015 1.00 97.69 87 GLU A O 1
ATOM 735 N N . GLN A 1 88 ? -21.990 -1.818 7.862 1.00 97.19 88 GLN A N 1
ATOM 736 C CA . GLN A 1 88 ? -22.029 -1.522 6.424 1.00 97.19 88 GLN A CA 1
ATOM 737 C C . GLN A 1 88 ? -22.239 -2.754 5.521 1.00 97.19 88 GLN A C 1
ATOM 739 O O . GLN A 1 88 ? -22.386 -2.608 4.308 1.00 97.19 88 GLN A O 1
ATOM 744 N N . TRP A 1 89 ? -22.176 -3.965 6.083 1.00 96.38 89 TRP A N 1
ATOM 745 C CA . TRP A 1 89 ? -22.366 -5.228 5.363 1.00 96.38 89 TRP A CA 1
ATOM 746 C C . TRP A 1 89 ? -23.697 -5.920 5.677 1.00 96.38 89 TRP A C 1
ATOM 748 O O . TRP A 1 89 ? -23.941 -7.000 5.136 1.00 96.38 89 TRP A O 1
ATOM 758 N N . ARG A 1 90 ? -24.510 -5.358 6.578 1.00 85.62 90 ARG A N 1
ATOM 759 C CA . ARG A 1 90 ? -25.810 -5.914 6.974 1.00 85.62 90 ARG A CA 1
ATOM 760 C C . ARG A 1 90 ? -26.961 -5.333 6.165 1.00 85.62 90 ARG A C 1
ATOM 762 O O . ARG A 1 90 ? -26.847 -4.179 5.703 1.00 85.62 90 ARG A O 1
#

Secondary structure (DSSP, 8-state):
-HHHHHHHHTGGGGHHHHHHHHHHHHHHHT-SEEEEEEE-TTSSS--EEEEEEE--HHHHHHHHHHHHHHHHHHHHHHHHTT--TTGGG-

pLDDT: mean 93.99, std 6.81, range [60.44, 98.62]